Protein AF-A0AAW0ADF8-F1 (afdb_monomer_lite)

Foldseek 3Di:
DDFDDWAWDDDDQWIWIFTWFKIKIKGADPFKDKDKDWPVQVCVQPPPVQKFFQPDPPRVNSNVQIWGFDDPVPDDDPDPPDVTDIWGWDDWDDDPTIITTITGPVPPMDIDMDGDPGTDDNVNNDDDDD

Secondary structure (DSSP, 8-state):
-----EEEEEETTEEEEEETTEEEEEE--SSEEEEEEEHHHHHHHTSGGGEE--S-SSHHHHHHS-EEE--GGGPPTT----S--EE-EEEEEE-SSEEEEEEESS---EEEEEE-SS---SGGGSPPP-

Organism: NCBI:txid2862362

Sequence (130 aa):
LESGPVHVAVRGKNLAFTAGFHTLVCHLGLEATIIPMTVTDYRSLTAPWNCVPGANEDPDKAKLMRSFNLPAKFHESGARSMEKLTVNVFAAIVTRNTAIVFTDFSRLLRLHVISSSTKFSAEDLVPRSQ

pLDDT: mean 90.07, std 8.93, range [45.69, 97.5]

Radius of gyration: 16.53 Å; chains: 1; bounding box: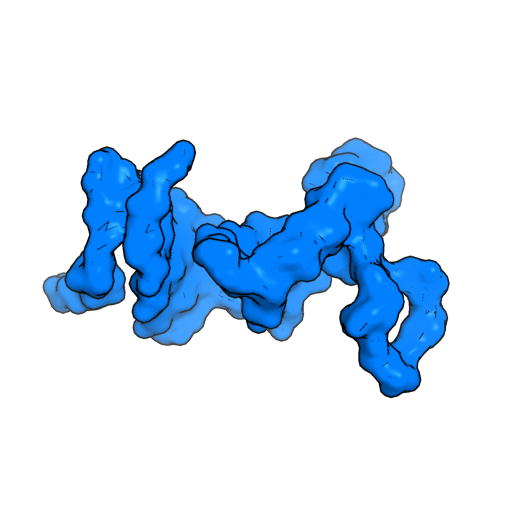 46×34×41 Å

Structure (mmCIF, N/CA/C/O backbone):
data_AF-A0AAW0ADF8-F1
#
_entry.id   AF-A0AAW0ADF8-F1
#
loop_
_atom_site.group_PDB
_atom_site.id
_atom_site.type_symbol
_atom_site.label_atom_id
_atom_site.label_alt_id
_atom_site.label_comp_id
_atom_site.label_asym_id
_atom_site.label_entity_id
_atom_site.label_seq_id
_atom_site.pdbx_PDB_ins_code
_atom_site.Cartn_x
_atom_site.Cartn_y
_atom_site.Cartn_z
_atom_site.occupancy
_atom_site.B_iso_or_equiv
_atom_site.auth_seq_id
_atom_site.auth_comp_id
_atom_site.auth_asym_id
_atom_site.auth_atom_id
_atom_site.pdbx_PDB_model_num
ATOM 1 N N . LEU A 1 1 ? 3.740 6.395 15.291 1.00 62.59 1 LEU A N 1
ATOM 2 C CA . LEU A 1 1 ? 2.425 5.766 15.039 1.00 62.59 1 LEU A CA 1
ATOM 3 C C . LEU A 1 1 ? 2.231 4.693 16.091 1.00 62.59 1 LEU A C 1
ATOM 5 O O . LEU A 1 1 ? 3.101 3.838 16.209 1.00 62.59 1 LEU A O 1
ATOM 9 N N . GLU A 1 2 ? 1.168 4.770 16.886 1.00 73.00 2 GLU A N 1
ATOM 10 C CA . GLU A 1 2 ? 0.844 3.685 17.813 1.00 73.00 2 GLU A CA 1
ATOM 11 C C . GLU A 1 2 ? 0.087 2.574 17.095 1.00 73.00 2 GLU A C 1
ATOM 13 O O . GLU A 1 2 ? -0.797 2.833 16.277 1.00 73.00 2 GLU A O 1
ATOM 18 N N . SER A 1 3 ? 0.407 1.335 17.449 1.00 82.06 3 SER A N 1
ATOM 19 C CA . SER A 1 3 ? -0.296 0.161 16.949 1.00 82.06 3 SER A CA 1
ATOM 20 C C . SER A 1 3 ? -1.736 0.113 17.473 1.00 82.06 3 SER A C 1
ATOM 22 O O . SER A 1 3 ? -2.031 0.503 18.609 1.00 82.06 3 SER A O 1
ATOM 24 N N . GLY A 1 4 ? -2.627 -0.417 16.642 1.00 85.88 4 GLY A N 1
ATOM 25 C CA . GLY A 1 4 ? -4.011 -0.724 16.981 1.00 85.88 4 GLY A CA 1
ATOM 26 C C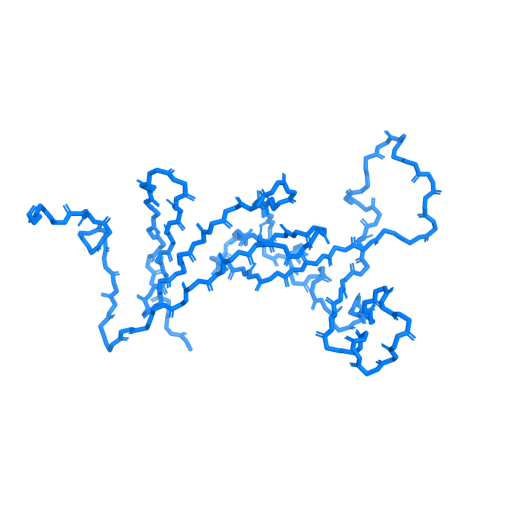 . GLY A 1 4 ? -4.498 -1.937 16.186 1.00 85.88 4 GLY A C 1
ATOM 27 O O . GLY A 1 4 ? -3.817 -2.353 15.242 1.00 85.88 4 GLY A O 1
ATOM 28 N N . PRO A 1 5 ? -5.639 -2.529 16.572 1.00 89.44 5 PRO A N 1
ATOM 29 C CA . PRO A 1 5 ? -6.261 -3.584 15.786 1.00 89.44 5 PRO A CA 1
ATOM 30 C C . PRO A 1 5 ? -6.618 -3.074 14.385 1.00 89.44 5 PRO A C 1
ATOM 32 O O . PRO A 1 5 ? -6.858 -1.880 14.184 1.00 89.44 5 PRO A O 1
ATOM 35 N N . VAL A 1 6 ? -6.634 -3.999 13.423 1.00 93.50 6 VAL A N 1
ATOM 36 C CA . VAL A 1 6 ? -7.159 -3.730 12.086 1.00 93.50 6 VAL A CA 1
ATOM 37 C C . VAL A 1 6 ? -8.589 -4.241 12.021 1.00 93.50 6 VAL A C 1
ATOM 39 O O . VAL A 1 6 ? -8.830 -5.422 12.270 1.00 93.50 6 VAL A O 1
ATOM 42 N N . HIS A 1 7 ? -9.519 -3.363 11.666 1.00 94.81 7 HIS A N 1
ATOM 43 C CA . HIS A 1 7 ? -10.911 -3.717 11.403 1.00 94.81 7 HIS A CA 1
ATOM 44 C C . HIS A 1 7 ? -11.234 -3.462 9.935 1.00 94.81 7 HIS A C 1
ATOM 46 O O . HIS A 1 7 ? -10.663 -2.565 9.315 1.00 94.81 7 HIS A O 1
ATOM 52 N N . VAL A 1 8 ? -12.131 -4.267 9.370 1.00 94.44 8 VAL A N 1
ATOM 53 C CA . VAL A 1 8 ? -12.536 -4.166 7.969 1.00 94.44 8 VAL A CA 1
ATOM 54 C C . VAL A 1 8 ? -14.049 -4.268 7.860 1.00 94.44 8 VAL A C 1
ATOM 56 O O . VAL A 1 8 ? -14.667 -5.088 8.536 1.00 94.44 8 VAL A O 1
ATOM 59 N N . ALA A 1 9 ? -14.643 -3.440 7.009 1.00 94.94 9 ALA A N 1
ATOM 60 C CA . ALA A 1 9 ? -16.066 -3.480 6.712 1.00 94.94 9 ALA A CA 1
ATOM 61 C C . ALA A 1 9 ? -16.327 -3.144 5.245 1.00 94.94 9 ALA A C 1
ATOM 63 O O . ALA A 1 9 ? -15.557 -2.428 4.603 1.00 94.94 9 ALA A O 1
ATOM 64 N N . VAL A 1 10 ? -17.440 -3.647 4.717 1.00 93.94 10 VAL A N 1
ATOM 65 C CA . VAL A 1 10 ? -17.871 -3.415 3.336 1.00 93.94 10 VAL A CA 1
ATOM 66 C C . VAL A 1 10 ? -19.281 -2.852 3.335 1.00 93.94 10 VAL A C 1
ATOM 68 O O . VAL A 1 10 ? -20.157 -3.341 4.046 1.00 93.94 10 VAL A O 1
ATOM 71 N N . ARG A 1 11 ? -19.519 -1.852 2.483 1.00 91.56 11 ARG A N 1
ATOM 72 C CA . ARG A 1 11 ? -20.859 -1.349 2.176 1.00 91.56 11 ARG A CA 1
ATOM 73 C C . ARG A 1 11 ? -20.971 -1.023 0.693 1.00 91.56 11 ARG A C 1
ATOM 75 O O . ARG A 1 11 ? -20.421 -0.029 0.214 1.00 91.56 11 ARG A O 1
ATOM 82 N N . GLY A 1 12 ? -21.723 -1.843 -0.038 1.00 91.94 12 GLY A N 1
ATOM 83 C CA . GLY A 1 12 ? -21.825 -1.722 -1.491 1.00 91.94 12 GLY A CA 1
ATOM 84 C C . GLY A 1 12 ? -20.447 -1.861 -2.142 1.00 91.94 12 GLY A C 1
ATOM 85 O O . GLY A 1 12 ? -19.785 -2.876 -1.963 1.00 91.94 12 GLY A O 1
ATOM 86 N N . LYS A 1 13 ? -20.007 -0.827 -2.869 1.00 90.88 13 LYS A N 1
ATOM 87 C CA . LYS A 1 13 ? -18.693 -0.780 -3.541 1.00 90.88 13 LYS A CA 1
ATOM 88 C C . LYS A 1 13 ? -17.586 -0.110 -2.715 1.00 90.88 13 LYS A C 1
ATOM 90 O O . LYS A 1 13 ? -16.496 0.115 -3.232 1.00 90.88 13 LYS A O 1
ATOM 95 N N . ASN A 1 14 ? -17.868 0.236 -1.459 1.00 92.19 14 ASN A N 1
ATOM 96 C CA . ASN A 1 14 ? -16.884 0.816 -0.553 1.00 92.19 14 ASN A CA 1
ATOM 97 C C . ASN A 1 14 ? -16.372 -0.244 0.416 1.00 92.19 14 ASN A C 1
ATOM 99 O O . ASN A 1 14 ? -17.158 -0.946 1.057 1.00 92.19 14 ASN A O 1
ATOM 103 N N . LEU A 1 15 ? -15.054 -0.299 0.551 1.00 94.81 15 LEU A N 1
ATOM 104 C CA . LEU A 1 15 ? -14.345 -1.132 1.507 1.00 94.81 15 LEU A CA 1
ATOM 105 C C . LEU A 1 15 ? -13.584 -0.207 2.458 1.00 94.81 15 LEU A C 1
ATOM 107 O O . LEU A 1 15 ? -12.792 0.627 2.022 1.00 94.81 15 LEU A O 1
ATOM 111 N N . ALA A 1 16 ? -13.858 -0.326 3.750 1.00 95.38 16 ALA A N 1
ATOM 112 C CA . ALA A 1 16 ? -13.242 0.473 4.794 1.00 95.38 16 ALA A CA 1
ATOM 113 C C . ALA A 1 16 ? -12.285 -0.394 5.605 1.00 95.38 16 ALA A C 1
ATOM 115 O O . ALA A 1 16 ? -12.648 -1.485 6.040 1.00 95.38 16 ALA A O 1
ATOM 116 N N . PHE A 1 17 ? -11.082 0.119 5.828 1.00 95.19 17 PHE A N 1
ATOM 117 C CA . PHE A 1 17 ? -10.104 -0.456 6.730 1.00 95.19 17 PHE A CA 1
ATOM 118 C C . PHE A 1 17 ? -9.731 0.546 7.793 1.00 95.19 17 PHE A C 1
ATOM 120 O O . PHE A 1 17 ? -9.266 1.640 7.493 1.00 95.19 17 PHE A O 1
ATOM 127 N N . THR A 1 18 ? -9.841 0.132 9.033 1.00 94.25 18 THR A N 1
ATOM 128 C CA . THR A 1 18 ? -9.422 0.911 10.179 1.00 94.25 18 THR A CA 1
ATOM 129 C C . THR A 1 18 ? -8.148 0.318 10.747 1.00 94.25 18 THR A C 1
ATOM 131 O O . THR A 1 18 ? -8.075 -0.891 10.929 1.00 94.25 18 THR A O 1
ATOM 134 N N . ALA A 1 19 ? -7.166 1.160 11.063 1.00 92.81 19 ALA A N 1
ATOM 135 C CA . ALA A 1 19 ? -5.942 0.775 11.753 1.00 92.81 19 ALA A CA 1
ATOM 136 C C . ALA A 1 19 ? -5.528 1.877 12.742 1.00 92.81 19 ALA A C 1
ATOM 138 O O . ALA A 1 19 ? -4.980 2.916 12.362 1.00 92.81 19 ALA A O 1
ATOM 139 N N . GLY A 1 20 ? -5.798 1.652 14.031 1.00 92.06 20 GLY A N 1
ATOM 140 C CA . GLY A 1 20 ? -5.515 2.632 15.082 1.00 92.06 20 GLY A CA 1
ATOM 141 C C . GLY A 1 20 ? -6.345 3.909 14.920 1.00 92.06 20 GLY A C 1
ATOM 142 O O . GLY A 1 20 ? -7.559 3.883 15.085 1.00 92.06 20 GLY A O 1
ATOM 143 N N . PHE A 1 21 ? -5.689 5.030 14.618 1.00 93.25 21 PHE A N 1
ATOM 144 C CA . PHE A 1 21 ? -6.312 6.361 14.515 1.00 93.25 21 PHE A CA 1
ATOM 145 C C . PHE A 1 21 ? -6.812 6.713 13.111 1.00 93.25 21 PHE A C 1
ATOM 147 O O . PHE A 1 21 ? -7.377 7.790 12.911 1.00 93.25 21 PHE A O 1
ATOM 154 N N . HIS A 1 22 ? -6.576 5.840 12.131 1.00 93.81 22 HIS A N 1
ATOM 155 C CA . HIS A 1 22 ? -6.877 6.115 10.733 1.00 93.81 22 HIS A CA 1
ATOM 156 C C . HIS A 1 22 ? -7.827 5.073 10.161 1.00 93.81 22 HIS A C 1
ATOM 158 O O . HIS A 1 22 ? -7.679 3.876 10.410 1.00 93.81 22 HIS A O 1
ATOM 164 N N . THR A 1 23 ? -8.755 5.542 9.337 1.00 94.81 23 THR A N 1
ATOM 165 C CA . THR A 1 23 ? -9.627 4.714 8.514 1.00 94.81 23 THR A CA 1
ATOM 166 C C . THR A 1 23 ? -9.413 5.069 7.049 1.00 94.81 23 THR A C 1
ATOM 168 O O . THR A 1 23 ? -9.547 6.222 6.651 1.00 94.81 23 THR A O 1
ATOM 171 N N . LEU A 1 24 ? -9.068 4.071 6.244 1.00 95.62 24 LEU A N 1
ATOM 172 C CA . LEU A 1 24 ? -8.968 4.140 4.797 1.00 95.62 24 LEU A CA 1
ATOM 173 C C . LEU A 1 24 ? -10.257 3.590 4.191 1.00 95.62 24 LEU A C 1
ATOM 175 O O . LEU A 1 24 ? -10.513 2.391 4.261 1.00 95.62 24 LEU A O 1
ATOM 179 N N . VAL A 1 25 ? -11.048 4.450 3.564 1.00 95.62 25 VAL A N 1
ATOM 180 C CA . VAL A 1 25 ? -12.174 4.038 2.725 1.00 95.62 25 VAL A CA 1
ATOM 181 C C . VAL A 1 25 ? -11.698 4.014 1.283 1.00 95.62 25 VAL A C 1
ATOM 183 O O . VAL A 1 25 ? -11.175 5.007 0.776 1.00 95.62 25 VAL A O 1
ATOM 186 N N . CYS A 1 26 ? -11.864 2.879 0.618 1.00 94.75 26 CYS A N 1
ATOM 187 C CA . CYS A 1 26 ? -11.444 2.691 -0.758 1.00 94.75 26 CYS A CA 1
ATOM 188 C C . CYS A 1 26 ? -12.607 2.245 -1.642 1.00 94.75 26 CYS A C 1
ATOM 190 O O . CYS A 1 26 ? -13.466 1.455 -1.241 1.00 94.75 26 CYS A O 1
ATOM 192 N N . HIS A 1 27 ? -12.602 2.765 -2.865 1.00 94.62 27 HIS A N 1
ATOM 193 C CA . HIS A 1 27 ? -13.457 2.309 -3.949 1.00 94.62 27 HIS A CA 1
ATOM 194 C C . HIS A 1 27 ? -12.565 1.732 -5.043 1.00 94.62 27 HIS A C 1
ATOM 196 O O . HIS A 1 27 ? -11.812 2.465 -5.694 1.00 94.62 27 HIS A O 1
ATOM 202 N N . LEU A 1 28 ? -12.659 0.419 -5.246 1.00 90.69 28 LEU A N 1
ATOM 203 C CA . LEU A 1 28 ? -11.866 -0.290 -6.242 1.00 90.69 28 LEU A CA 1
ATOM 204 C C . LEU A 1 28 ? -12.390 0.042 -7.648 1.00 90.69 28 LEU A C 1
ATOM 206 O O . LEU A 1 28 ? -13.574 -0.130 -7.942 1.00 90.69 28 LEU A O 1
ATOM 210 N N . GLY A 1 29 ? -11.514 0.599 -8.488 1.00 87.06 29 GLY A N 1
ATOM 211 C CA . GLY A 1 29 ? -11.752 0.753 -9.924 1.00 87.06 29 GLY A CA 1
ATOM 212 C C . GLY A 1 29 ? -11.665 -0.590 -10.657 1.00 87.06 29 GLY A C 1
ATOM 213 O O . GLY A 1 29 ? -11.589 -1.640 -10.027 1.00 87.06 29 GLY A O 1
ATOM 214 N N . LEU A 1 30 ? -11.653 -0.559 -11.991 1.00 86.94 30 LEU A N 1
ATOM 215 C CA . LEU A 1 30 ? -11.653 -1.776 -12.814 1.00 86.94 30 LEU A CA 1
ATOM 216 C C . LEU A 1 30 ? -10.417 -2.664 -12.582 1.00 86.94 30 LEU A C 1
ATOM 218 O O . LEU A 1 30 ? -10.540 -3.882 -12.547 1.00 86.94 30 LEU A O 1
ATOM 222 N N . GLU A 1 31 ? -9.248 -2.048 -12.408 1.00 89.56 31 GLU A N 1
ATOM 223 C CA . GLU A 1 31 ? -7.955 -2.743 -12.296 1.00 89.56 31 GLU A CA 1
ATOM 224 C C . GLU A 1 31 ? -7.312 -2.580 -10.910 1.00 89.56 31 GLU A C 1
ATOM 226 O O . GLU A 1 31 ? -6.171 -2.990 -10.679 1.00 89.56 31 GLU A O 1
ATOM 231 N N . ALA A 1 32 ? -8.046 -1.982 -9.967 1.00 93.38 32 ALA A N 1
ATOM 232 C CA . ALA A 1 32 ? -7.578 -1.834 -8.602 1.00 93.38 32 ALA A CA 1
ATOM 233 C C . ALA A 1 32 ? -7.616 -3.190 -7.887 1.00 93.38 32 ALA A C 1
ATOM 235 O O . ALA A 1 32 ? -8.663 -3.828 -7.789 1.00 93.38 32 ALA A O 1
ATOM 236 N N . THR A 1 33 ? -6.474 -3.609 -7.352 1.00 94.06 33 THR A N 1
ATOM 237 C CA . THR A 1 33 ? -6.283 -4.912 -6.714 1.00 94.06 33 THR A CA 1
ATOM 238 C C . THR A 1 33 ? -5.768 -4.738 -5.289 1.00 94.06 33 THR A C 1
ATOM 240 O O . THR A 1 33 ? -4.970 -3.849 -4.994 1.00 94.06 33 THR A O 1
ATOM 243 N N . ILE A 1 34 ? -6.226 -5.607 -4.389 1.00 95.38 34 ILE A N 1
ATOM 244 C CA . ILE A 1 34 ? -5.734 -5.691 -3.013 1.00 95.38 34 ILE A CA 1
ATOM 245 C C . ILE A 1 34 ? -4.920 -6.971 -2.883 1.00 95.38 34 ILE A C 1
ATOM 247 O O . ILE A 1 34 ? -5.444 -8.062 -3.091 1.00 95.38 34 ILE A O 1
ATOM 251 N N . ILE A 1 35 ? -3.645 -6.834 -2.530 1.00 95.75 35 ILE A N 1
ATOM 252 C CA . ILE A 1 35 ? -2.700 -7.946 -2.464 1.00 95.75 35 ILE A CA 1
ATOM 253 C C . ILE A 1 35 ? -2.176 -8.065 -1.029 1.00 95.75 35 ILE A C 1
ATOM 255 O O . ILE A 1 35 ? -1.429 -7.189 -0.577 1.00 95.75 35 ILE A O 1
ATOM 259 N N . PRO A 1 36 ? -2.539 -9.127 -0.289 1.00 95.81 36 PRO A N 1
ATOM 260 C CA . PRO A 1 36 ? -1.858 -9.461 0.950 1.00 95.81 36 PRO A CA 1
ATOM 261 C C . PRO A 1 36 ? -0.476 -10.047 0.632 1.00 95.81 36 PRO A C 1
ATOM 263 O O . PRO A 1 36 ? -0.343 -10.958 -0.180 1.00 95.81 36 PRO A O 1
ATOM 266 N N . MET A 1 37 ? 0.563 -9.540 1.288 1.00 96.75 37 MET A N 1
ATOM 267 C CA . MET A 1 37 ? 1.928 -10.065 1.191 1.00 96.75 37 MET A CA 1
ATOM 268 C C . MET A 1 37 ? 2.636 -10.002 2.543 1.00 96.75 37 MET A C 1
ATOM 270 O O . MET A 1 37 ? 2.153 -9.361 3.481 1.00 96.75 37 MET A O 1
ATOM 274 N N . THR A 1 38 ? 3.788 -10.662 2.669 1.00 97.50 38 THR A N 1
ATOM 275 C CA . THR A 1 38 ? 4.582 -10.557 3.899 1.00 97.50 38 THR A CA 1
ATOM 276 C C . THR A 1 38 ? 5.091 -9.124 4.084 1.00 97.50 38 THR A C 1
ATOM 278 O O . THR A 1 38 ? 5.335 -8.398 3.118 1.00 97.50 38 THR A O 1
ATOM 281 N N . VAL A 1 39 ? 5.284 -8.690 5.332 1.00 97.12 39 VAL A N 1
ATOM 282 C CA . VAL A 1 39 ? 5.875 -7.364 5.607 1.00 97.12 39 VAL A CA 1
ATOM 283 C C . VAL A 1 39 ? 7.280 -7.243 5.010 1.00 97.12 39 VAL A C 1
ATOM 285 O O . VAL A 1 39 ? 7.653 -6.164 4.548 1.00 97.12 39 VAL A O 1
ATOM 288 N N . THR A 1 40 ? 8.047 -8.334 4.984 1.00 96.88 40 THR A N 1
ATOM 289 C CA . THR A 1 40 ? 9.367 -8.384 4.342 1.00 96.88 40 THR A CA 1
ATOM 290 C C . THR A 1 40 ? 9.256 -8.104 2.848 1.00 96.88 40 THR A C 1
ATOM 292 O O . THR A 1 40 ? 9.947 -7.225 2.340 1.00 96.88 40 THR A O 1
ATOM 295 N N . ASP A 1 41 ? 8.337 -8.784 2.160 1.00 96.81 41 ASP A N 1
ATOM 296 C CA . ASP A 1 41 ? 8.090 -8.594 0.732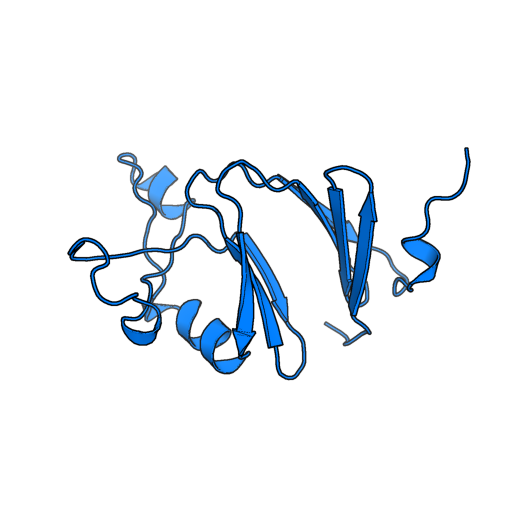 1.00 96.81 41 ASP A CA 1
ATOM 297 C C . ASP A 1 41 ? 7.647 -7.175 0.405 1.00 96.81 41 ASP A C 1
ATOM 299 O O . ASP A 1 41 ? 8.197 -6.567 -0.511 1.00 96.81 41 ASP A O 1
ATOM 303 N N . TYR A 1 42 ? 6.718 -6.628 1.190 1.00 97.31 42 TYR A N 1
ATOM 304 C CA . TYR A 1 42 ? 6.269 -5.248 1.048 1.00 97.31 42 TYR A CA 1
ATOM 305 C C . TYR A 1 42 ? 7.430 -4.261 1.189 1.00 97.31 42 TYR A C 1
ATOM 307 O O . TYR A 1 42 ? 7.642 -3.432 0.309 1.00 97.31 42 TYR A O 1
ATOM 315 N N . ARG A 1 43 ? 8.231 -4.386 2.256 1.00 96.50 43 ARG A N 1
ATOM 316 C CA . ARG A 1 43 ? 9.383 -3.504 2.493 1.00 96.50 43 ARG A CA 1
ATOM 317 C C . ARG A 1 43 ? 10.424 -3.611 1.385 1.00 96.50 43 ARG A C 1
ATOM 319 O O . ARG A 1 43 ? 10.985 -2.591 0.998 1.00 96.50 43 ARG A O 1
ATOM 326 N N . SER A 1 44 ? 10.679 -4.815 0.873 1.00 95.56 44 SER A N 1
ATOM 327 C CA . SER A 1 44 ? 11.568 -5.011 -0.273 1.00 95.56 44 SER A CA 1
ATOM 328 C C . SER A 1 44 ? 10.992 -4.395 -1.548 1.00 95.56 44 SER A C 1
ATOM 330 O O . SER A 1 44 ? 11.726 -3.729 -2.272 1.00 95.56 44 SER A O 1
ATOM 332 N N . LEU A 1 45 ? 9.698 -4.578 -1.826 1.00 95.81 45 LEU A N 1
ATOM 333 C CA . LEU A 1 45 ? 9.025 -4.018 -3.000 1.00 95.81 45 LEU A CA 1
ATOM 334 C C . LEU A 1 45 ? 9.070 -2.485 -2.994 1.00 95.81 45 LEU A C 1
ATOM 336 O O . LEU A 1 45 ? 9.447 -1.884 -3.995 1.00 95.81 45 LEU A O 1
ATOM 340 N N . THR A 1 46 ? 8.747 -1.856 -1.862 1.00 95.62 46 THR A N 1
ATOM 341 C CA . THR A 1 46 ? 8.693 -0.391 -1.732 1.00 95.62 46 THR A CA 1
ATOM 342 C C . THR A 1 46 ? 10.032 0.249 -1.367 1.00 95.62 46 THR A C 1
ATOM 344 O O . THR A 1 46 ? 10.075 1.416 -0.975 1.00 95.62 46 THR A O 1
ATOM 347 N N . ALA A 1 47 ? 11.132 -0.499 -1.435 1.00 95.69 47 ALA A N 1
ATOM 348 C CA . ALA A 1 47 ? 12.448 0.025 -1.114 1.00 95.69 47 ALA A CA 1
ATOM 349 C C . ALA A 1 47 ? 12.898 1.105 -2.123 1.00 95.69 47 ALA A C 1
ATOM 351 O O . ALA A 1 47 ? 12.524 1.038 -3.299 1.00 95.69 47 ALA A O 1
ATOM 352 N N . PRO A 1 48 ? 13.746 2.074 -1.718 1.00 94.38 48 PRO A N 1
ATOM 353 C CA . PRO A 1 48 ? 14.146 3.186 -2.585 1.00 94.38 48 PRO A CA 1
ATOM 354 C C . PRO A 1 48 ? 14.749 2.760 -3.930 1.00 94.38 48 PRO A C 1
ATOM 356 O O . PRO A 1 48 ? 14.465 3.388 -4.944 1.00 94.38 48 PRO A O 1
ATOM 359 N N . TRP A 1 49 ? 15.519 1.667 -3.964 1.00 93.50 49 TRP A N 1
ATOM 360 C CA . TRP A 1 49 ? 16.146 1.145 -5.187 1.00 93.50 49 TRP A CA 1
ATOM 361 C C . TRP A 1 49 ? 15.156 0.539 -6.192 1.00 93.50 49 TRP A C 1
ATOM 363 O O . TRP A 1 49 ? 15.486 0.408 -7.366 1.00 93.50 49 TRP A O 1
ATOM 373 N N . ASN A 1 50 ? 13.941 0.193 -5.759 1.00 94.00 50 ASN A N 1
ATOM 374 C CA . ASN A 1 50 ? 12.878 -0.274 -6.646 1.00 94.00 50 ASN A CA 1
ATOM 375 C C . ASN A 1 50 ? 11.984 0.869 -7.136 1.00 94.00 50 ASN A C 1
ATOM 377 O O . ASN A 1 50 ? 11.215 0.671 -8.072 1.00 94.00 50 ASN A O 1
ATOM 381 N N . CYS A 1 51 ? 12.070 2.055 -6.532 1.00 94.50 51 CYS A N 1
ATOM 382 C CA . CYS A 1 51 ? 11.215 3.186 -6.859 1.00 94.50 51 CYS A CA 1
ATOM 383 C C . CYS A 1 51 ? 11.662 3.862 -8.161 1.00 94.50 51 CYS A C 1
ATOM 385 O O . CYS A 1 51 ? 12.740 4.450 -8.232 1.00 94.50 51 CYS A O 1
ATOM 387 N N . VAL A 1 52 ? 10.788 3.887 -9.162 1.00 94.19 52 VAL A N 1
ATOM 388 C CA . VAL A 1 52 ? 11.026 4.472 -10.488 1.00 94.19 52 VAL A CA 1
ATOM 389 C C . VAL A 1 52 ? 9.983 5.551 -10.817 1.00 94.19 52 VAL A C 1
ATOM 391 O O . VAL A 1 52 ? 8.901 5.563 -10.217 1.00 94.19 52 VAL A O 1
ATOM 394 N N . PRO A 1 53 ? 10.283 6.499 -11.726 1.00 93.19 53 PRO A N 1
ATOM 395 C CA . PRO A 1 53 ? 9.268 7.392 -12.285 1.00 93.19 53 PRO A CA 1
ATOM 396 C C . PRO A 1 53 ? 8.132 6.608 -12.957 1.00 93.19 53 PRO A C 1
ATOM 398 O O . PRO A 1 53 ? 8.313 5.466 -13.378 1.00 93.19 53 PRO A O 1
ATOM 401 N N . GLY A 1 54 ? 6.953 7.218 -13.047 1.00 89.25 54 GLY A N 1
ATOM 402 C CA . GLY A 1 54 ? 5.826 6.667 -13.799 1.00 89.25 54 GLY A CA 1
ATOM 403 C C . GLY A 1 54 ? 6.034 6.725 -15.312 1.00 89.25 54 GLY A C 1
ATOM 404 O O . GLY A 1 54 ? 6.959 7.363 -15.801 1.00 89.25 54 GLY A O 1
ATOM 405 N N . ALA A 1 55 ? 5.124 6.104 -16.060 1.00 85.88 55 ALA A N 1
ATOM 406 C CA . ALA A 1 55 ? 5.177 6.023 -17.523 1.00 85.88 55 ALA A CA 1
ATOM 407 C C . ALA A 1 55 ? 4.708 7.302 -18.255 1.00 85.88 55 ALA A C 1
ATOM 409 O O . ALA A 1 55 ? 4.342 7.237 -19.424 1.00 85.88 55 ALA A O 1
ATOM 410 N N . ASN A 1 56 ? 4.649 8.452 -17.575 1.00 89.38 56 ASN A N 1
ATOM 411 C CA . ASN A 1 56 ? 4.216 9.697 -18.211 1.00 89.38 56 ASN A CA 1
ATOM 412 C C . ASN A 1 56 ? 5.351 10.274 -19.073 1.00 89.38 56 ASN A C 1
ATOM 414 O O . ASN A 1 56 ? 6.503 10.263 -18.647 1.00 89.38 56 ASN A O 1
ATOM 418 N N . GLU A 1 57 ? 5.020 10.795 -20.254 1.00 91.12 57 GLU A N 1
ATOM 419 C CA . GLU A 1 57 ? 5.990 11.449 -21.144 1.00 91.12 57 GLU A CA 1
ATOM 420 C C . GLU A 1 57 ? 6.544 12.747 -20.538 1.00 91.12 57 GLU A C 1
ATOM 422 O O . GLU A 1 57 ? 7.705 13.087 -20.752 1.00 91.12 57 GLU A O 1
ATOM 427 N N . ASP A 1 58 ? 5.727 13.450 -19.747 1.00 94.69 58 ASP A N 1
ATOM 428 C CA . ASP A 1 58 ? 6.131 14.628 -18.985 1.00 94.69 58 ASP A CA 1
ATOM 429 C C . ASP A 1 58 ? 6.967 14.191 -17.764 1.00 94.69 58 ASP A C 1
ATOM 431 O O . ASP A 1 58 ? 6.436 13.532 -16.856 1.00 94.69 58 ASP A O 1
ATOM 435 N N . PRO A 1 59 ? 8.260 14.567 -17.691 1.00 92.06 59 PRO A N 1
ATOM 436 C CA . PRO A 1 59 ? 9.152 14.131 -16.621 1.00 92.06 59 PRO A CA 1
ATOM 437 C C . PRO A 1 59 ? 8.708 14.574 -15.226 1.00 92.06 59 PRO A C 1
ATOM 439 O O . PRO A 1 59 ? 8.974 13.873 -14.247 1.00 92.06 59 PRO A O 1
ATOM 442 N N . ASP A 1 60 ? 8.039 15.719 -15.102 1.00 93.62 60 ASP A N 1
ATOM 443 C CA . ASP A 1 60 ? 7.610 16.235 -13.806 1.00 93.62 60 ASP A CA 1
ATOM 444 C C . ASP A 1 60 ? 6.355 15.511 -13.325 1.00 93.62 60 ASP A C 1
ATOM 446 O O . ASP A 1 60 ? 6.283 15.100 -12.162 1.00 93.62 60 ASP A O 1
ATOM 450 N N . LYS A 1 61 ? 5.424 15.197 -14.233 1.00 89.81 61 LYS A N 1
ATOM 451 C CA . LYS A 1 61 ? 4.304 14.294 -13.918 1.00 89.81 61 LYS A CA 1
ATOM 452 C C . LYS A 1 61 ? 4.793 12.881 -13.607 1.00 89.81 61 LYS A C 1
ATOM 454 O O . LYS A 1 61 ? 4.324 12.273 -12.645 1.00 89.81 61 LYS A O 1
ATOM 459 N N . ALA A 1 62 ? 5.772 12.365 -14.350 1.00 91.00 62 ALA A N 1
ATOM 460 C CA . A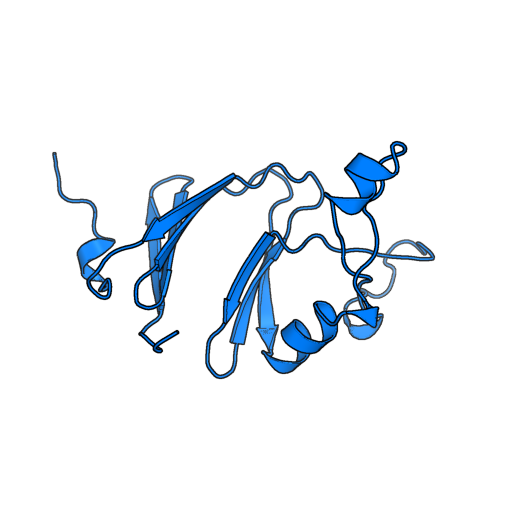LA A 1 62 ? 6.357 11.047 -14.109 1.00 91.00 62 ALA A CA 1
ATOM 461 C C . ALA A 1 62 ? 7.008 10.942 -12.720 1.00 91.00 62 ALA A C 1
ATOM 463 O O . ALA A 1 62 ? 6.867 9.918 -12.046 1.00 91.00 62 ALA A O 1
ATOM 464 N N . LYS A 1 63 ? 7.678 12.004 -12.249 1.00 90.12 63 LYS A N 1
ATOM 465 C CA . LYS A 1 63 ? 8.236 12.071 -10.887 1.00 90.12 63 LYS A CA 1
ATOM 466 C C . LYS A 1 63 ? 7.157 12.015 -9.808 1.00 90.12 63 LYS A C 1
ATOM 468 O O . LYS A 1 63 ? 7.401 11.412 -8.768 1.00 90.12 63 LYS A O 1
ATOM 473 N N . LEU A 1 64 ? 5.988 12.612 -10.035 1.00 88.69 64 LEU A N 1
ATOM 474 C CA . LEU A 1 64 ? 4.866 12.552 -9.090 1.00 88.69 64 LEU A CA 1
ATOM 475 C C . LEU A 1 64 ? 4.180 11.178 -9.108 1.00 88.69 64 LEU A C 1
ATOM 477 O O . LEU A 1 64 ? 3.749 10.670 -8.075 1.00 88.69 64 LEU A O 1
ATOM 481 N N . MET A 1 65 ? 4.127 10.534 -10.273 1.00 89.12 65 MET A N 1
ATOM 482 C CA . MET A 1 65 ? 3.479 9.239 -10.487 1.00 89.12 65 MET A CA 1
ATOM 483 C C . MET A 1 65 ? 4.433 8.065 -10.242 1.00 89.12 65 MET A C 1
ATOM 485 O O . MET A 1 65 ? 4.579 7.184 -11.088 1.00 89.12 65 MET A O 1
ATOM 489 N N . ARG A 1 66 ? 5.086 8.026 -9.077 1.00 91.88 66 ARG A N 1
ATOM 490 C CA . ARG A 1 66 ? 6.050 6.960 -8.757 1.00 91.88 66 ARG A CA 1
ATOM 491 C C . ARG A 1 66 ? 5.430 5.567 -8.900 1.00 91.88 66 ARG A C 1
ATOM 493 O O . ARG A 1 66 ? 4.235 5.367 -8.661 1.00 91.88 66 ARG A O 1
ATOM 500 N N . SER A 1 67 ? 6.265 4.627 -9.318 1.00 94.50 67 SER A N 1
ATOM 501 C CA . SER A 1 67 ? 5.962 3.199 -9.445 1.00 94.50 67 SER A CA 1
ATOM 502 C C . SER A 1 67 ? 7.122 2.401 -8.850 1.00 94.50 67 SER A C 1
ATOM 504 O O . SER A 1 67 ? 8.191 2.957 -8.595 1.00 94.50 67 SER A O 1
ATOM 506 N N . PHE A 1 68 ? 6.939 1.103 -8.638 1.00 95.00 68 PHE A N 1
ATOM 507 C CA . PHE A 1 68 ? 7.993 0.217 -8.152 1.00 95.00 68 PHE A CA 1
ATOM 508 C C . PHE A 1 68 ? 8.266 -0.879 -9.172 1.00 95.00 68 PHE A C 1
ATOM 510 O O . PHE A 1 68 ? 7.324 -1.488 -9.673 1.00 95.00 68 PHE A O 1
ATOM 517 N N . ASN A 1 69 ? 9.536 -1.145 -9.474 1.00 93.62 69 ASN A N 1
ATOM 518 C CA . ASN A 1 69 ? 9.920 -2.325 -10.245 1.00 93.62 69 ASN A CA 1
ATOM 519 C C . ASN A 1 69 ? 9.435 -3.569 -9.503 1.00 93.62 69 ASN A C 1
ATOM 521 O O . ASN A 1 69 ? 9.734 -3.727 -8.321 1.00 93.62 69 ASN A O 1
ATOM 525 N N . LEU A 1 70 ? 8.687 -4.431 -10.189 1.00 90.81 70 LEU A N 1
ATOM 526 C CA . LEU A 1 70 ? 8.146 -5.658 -9.627 1.00 90.81 70 LEU A CA 1
ATOM 527 C C . LEU A 1 70 ? 9.238 -6.741 -9.642 1.00 90.81 70 LEU A C 1
ATOM 529 O O . LEU A 1 70 ? 9.659 -7.147 -10.728 1.00 90.81 70 LEU A O 1
ATOM 533 N N . PRO A 1 71 ? 9.703 -7.234 -8.478 1.00 88.19 71 PRO A N 1
ATOM 534 C CA . PRO A 1 71 ? 10.698 -8.301 -8.425 1.00 88.19 71 PRO A CA 1
ATOM 535 C C . PRO A 1 71 ? 10.265 -9.563 -9.180 1.00 88.19 71 PRO A C 1
ATOM 537 O O . PRO A 1 71 ? 9.105 -9.962 -9.096 1.00 88.19 71 PRO A O 1
ATOM 540 N N . ALA A 1 72 ? 11.221 -10.241 -9.824 1.00 87.44 72 ALA A N 1
ATOM 541 C CA . ALA A 1 72 ? 10.980 -11.443 -10.633 1.00 87.44 72 ALA A CA 1
ATOM 542 C C . ALA A 1 72 ? 10.258 -12.573 -9.876 1.00 87.44 72 ALA A C 1
ATOM 544 O O . ALA A 1 72 ? 9.510 -13.337 -10.468 1.00 87.44 72 ALA A O 1
ATOM 545 N N . LYS A 1 73 ? 10.418 -12.646 -8.548 1.00 88.44 73 LYS A N 1
ATOM 546 C CA . LYS A 1 73 ? 9.705 -13.617 -7.701 1.00 88.44 73 LYS A CA 1
ATOM 547 C C . LYS A 1 73 ? 8.177 -13.460 -7.696 1.00 88.44 73 LYS A C 1
ATOM 549 O O . LYS A 1 73 ? 7.494 -14.358 -7.227 1.00 88.44 73 LYS A O 1
ATOM 554 N N . PHE A 1 74 ? 7.652 -12.321 -8.152 1.00 88.38 74 PHE A N 1
ATOM 555 C CA . PHE A 1 74 ? 6.213 -12.081 -8.294 1.00 88.38 74 PHE A CA 1
ATOM 556 C C . PHE A 1 74 ? 5.737 -12.209 -9.745 1.00 88.38 74 PHE A C 1
ATOM 558 O O . PHE A 1 74 ? 4.604 -11.842 -10.048 1.00 88.38 74 PHE A O 1
ATOM 565 N N . HIS A 1 75 ? 6.606 -12.638 -10.662 1.00 87.62 75 HIS A N 1
ATOM 566 C CA . HIS A 1 75 ? 6.239 -12.817 -12.060 1.00 87.62 75 HIS A CA 1
ATOM 567 C C . HIS A 1 75 ? 5.642 -14.208 -12.232 1.00 87.62 75 HIS A C 1
ATOM 569 O O . HIS A 1 75 ? 6.221 -15.195 -11.784 1.00 87.62 75 HIS A O 1
ATOM 575 N N . GLU A 1 76 ? 4.490 -14.277 -12.892 1.00 84.00 76 GLU A N 1
ATOM 576 C CA . GLU A 1 76 ? 3.881 -15.553 -13.251 1.00 84.00 76 GLU A CA 1
ATOM 577 C C . GLU A 1 76 ? 4.595 -16.159 -14.463 1.00 84.00 76 GLU A C 1
ATOM 579 O O . GLU A 1 76 ? 5.000 -15.454 -15.396 1.00 84.00 76 GLU A O 1
ATOM 584 N N . SER A 1 77 ? 4.734 -17.482 -14.462 1.00 78.62 77 SER A N 1
ATOM 585 C CA . SER A 1 77 ? 5.316 -18.211 -15.581 1.00 78.62 77 SER A CA 1
ATOM 586 C C . SER A 1 77 ? 4.473 -18.008 -16.849 1.00 78.62 77 SER A C 1
ATOM 588 O O . SER A 1 77 ? 3.270 -18.244 -16.870 1.00 78.62 77 SER A O 1
ATOM 590 N N . GLY A 1 78 ? 5.091 -17.505 -17.922 1.00 72.19 78 GLY A N 1
ATOM 591 C CA . GLY A 1 78 ? 4.380 -17.183 -19.168 1.00 72.19 78 GLY A CA 1
ATOM 592 C C . GLY A 1 78 ? 3.727 -15.796 -19.207 1.00 72.19 78 GLY A C 1
ATOM 593 O O . GLY A 1 78 ? 3.111 -15.452 -20.219 1.00 72.19 78 GLY A O 1
ATOM 594 N N . ALA A 1 79 ? 3.902 -14.963 -18.171 1.00 73.94 79 ALA A N 1
ATOM 595 C CA . ALA A 1 79 ? 3.633 -13.535 -18.294 1.00 73.94 79 ALA A CA 1
ATOM 596 C C . ALA A 1 79 ? 4.437 -12.965 -19.476 1.00 73.94 79 ALA A C 1
ATOM 598 O O . ALA A 1 79 ? 5.600 -13.321 -19.686 1.00 73.94 79 ALA A O 1
ATOM 599 N N . ARG A 1 80 ? 3.796 -12.103 -20.278 1.00 66.06 80 ARG A N 1
ATOM 600 C CA . ARG A 1 80 ? 4.401 -11.499 -21.474 1.00 66.06 80 ARG A CA 1
ATOM 601 C C . ARG A 1 80 ? 5.768 -10.925 -21.092 1.00 66.06 80 ARG A C 1
ATOM 603 O O . ARG A 1 80 ? 5.844 -10.161 -20.133 1.00 66.06 80 ARG A O 1
ATOM 610 N N . SER A 1 81 ? 6.815 -11.307 -21.827 1.00 60.03 81 SER A N 1
ATOM 611 C CA . SER A 1 81 ? 8.177 -10.789 -21.664 1.00 60.03 81 SER A CA 1
ATOM 612 C C . SER A 1 81 ? 8.154 -9.269 -21.837 1.00 60.03 81 SER A C 1
ATOM 614 O O . SER A 1 81 ? 8.190 -8.738 -22.942 1.00 60.03 81 SER A O 1
ATOM 616 N N . MET A 1 82 ? 7.981 -8.569 -20.726 1.00 61.62 82 MET A N 1
ATOM 617 C CA . MET A 1 82 ? 8.098 -7.128 -20.622 1.00 61.62 82 MET A CA 1
ATOM 618 C C . MET A 1 82 ? 9.372 -6.924 -19.827 1.00 61.62 82 MET A C 1
ATOM 620 O O . MET A 1 82 ? 9.442 -7.323 -18.666 1.00 61.62 82 MET A O 1
ATOM 624 N N . GLU A 1 83 ? 10.391 -6.337 -20.453 1.00 64.06 83 GLU A N 1
ATOM 625 C CA . GLU A 1 83 ? 11.719 -6.176 -19.849 1.00 64.06 83 GLU A CA 1
ATOM 626 C C . GLU A 1 83 ? 11.682 -5.440 -18.498 1.00 64.06 83 GLU A C 1
ATOM 628 O O . GLU A 1 83 ? 12.637 -5.539 -17.729 1.00 64.06 83 GLU A O 1
ATOM 633 N N . LYS A 1 84 ? 10.582 -4.738 -18.168 1.00 72.88 84 LYS A N 1
ATOM 634 C CA . LYS A 1 84 ? 10.332 -4.130 -16.854 1.00 72.88 84 LYS A CA 1
ATOM 635 C C . LYS A 1 84 ? 8.839 -4.135 -16.513 1.00 72.88 84 LYS A C 1
ATOM 637 O O . LYS A 1 84 ? 8.075 -3.337 -17.049 1.00 72.88 84 LYS A O 1
ATOM 642 N N . LEU A 1 85 ? 8.430 -5.003 -15.588 1.00 87.31 85 LEU A N 1
ATOM 643 C CA . LEU A 1 85 ? 7.117 -4.919 -14.945 1.00 87.31 85 LEU A CA 1
ATOM 644 C C . LEU A 1 85 ? 7.195 -3.953 -13.764 1.00 87.31 85 LEU A C 1
ATOM 646 O O . LEU A 1 85 ? 8.097 -4.055 -12.931 1.00 87.31 85 LEU A O 1
ATOM 650 N N . THR A 1 86 ? 6.247 -3.027 -13.682 1.00 92.00 86 THR A N 1
ATOM 651 C CA . THR A 1 86 ? 6.120 -2.102 -12.555 1.00 92.00 86 THR A CA 1
ATOM 652 C C . THR A 1 86 ? 4.753 -2.233 -11.904 1.00 92.00 86 THR A C 1
ATOM 654 O O . THR A 1 86 ? 3.782 -2.673 -12.517 1.00 92.00 86 THR A O 1
ATOM 657 N N . VAL A 1 87 ? 4.681 -1.858 -10.631 1.00 93.12 87 VAL A N 1
ATOM 658 C CA . VAL A 1 87 ? 3.444 -1.810 -9.861 1.00 93.12 87 VAL A CA 1
ATOM 659 C C . VAL A 1 87 ? 3.302 -0.452 -9.189 1.00 93.12 87 VAL A C 1
ATOM 661 O O . VAL A 1 87 ? 4.263 0.122 -8.673 1.00 93.12 87 VAL A O 1
ATOM 664 N N . ASN A 1 88 ? 2.079 0.061 -9.185 1.00 94.44 88 ASN A N 1
ATOM 665 C CA . ASN A 1 88 ? 1.727 1.280 -8.475 1.00 94.44 88 ASN A CA 1
ATOM 666 C C . ASN A 1 88 ? 1.190 0.877 -7.103 1.00 94.44 88 ASN A C 1
ATOM 668 O O . ASN A 1 88 ? 0.213 0.138 -7.040 1.00 94.44 88 ASN A O 1
ATOM 672 N N . VAL A 1 89 ? 1.807 1.350 -6.022 1.00 95.06 89 VAL A N 1
ATOM 673 C CA . VAL A 1 89 ? 1.315 1.140 -4.652 1.00 95.06 89 VAL A CA 1
ATOM 674 C C . VAL A 1 89 ? 0.727 2.453 -4.149 1.00 95.06 89 VAL A C 1
ATOM 676 O O . VAL A 1 89 ? 1.453 3.433 -4.010 1.00 95.06 89 VAL A O 1
ATOM 679 N N . PHE A 1 90 ? -0.579 2.476 -3.891 1.00 94.56 90 PHE A N 1
ATOM 680 C CA . PHE A 1 90 ? -1.301 3.686 -3.471 1.00 94.56 90 PHE A CA 1
ATOM 681 C C . PHE A 1 90 ? -1.492 3.778 -1.964 1.00 94.56 90 PHE A C 1
ATOM 683 O O . PHE A 1 90 ? -1.490 4.865 -1.395 1.00 94.56 90 PHE A O 1
ATOM 690 N N . ALA A 1 91 ? -1.670 2.631 -1.320 1.00 95.44 91 ALA A N 1
ATOM 691 C CA . ALA A 1 91 ? -1.789 2.521 0.120 1.00 95.44 91 ALA A CA 1
ATOM 692 C C . ALA A 1 91 ? -1.308 1.144 0.568 1.00 95.44 91 ALA A C 1
ATOM 694 O O . ALA A 1 91 ? -1.284 0.189 -0.213 1.00 95.44 91 ALA A O 1
ATOM 695 N N . ALA A 1 92 ? -0.960 1.042 1.845 1.00 96.06 92 ALA A N 1
ATOM 696 C CA . ALA A 1 92 ? -0.744 -0.235 2.494 1.00 96.06 92 ALA A CA 1
ATOM 697 C C . ALA A 1 92 ? -1.188 -0.173 3.954 1.00 96.06 92 ALA A C 1
ATOM 699 O O . ALA A 1 92 ? -0.922 0.808 4.650 1.00 96.06 92 ALA A O 1
ATOM 700 N N . ILE A 1 93 ? -1.824 -1.242 4.427 1.00 95.44 93 ILE A N 1
ATOM 701 C CA . ILE A 1 93 ? -2.083 -1.460 5.851 1.00 95.44 93 ILE A CA 1
ATOM 702 C C . ILE A 1 93 ? -1.068 -2.482 6.328 1.00 95.44 93 ILE A C 1
ATOM 704 O O . ILE A 1 93 ? -1.087 -3.639 5.906 1.00 95.44 93 ILE A O 1
ATOM 708 N N . VAL A 1 94 ? -0.151 -2.041 7.181 1.00 95.31 94 VAL A N 1
ATOM 709 C CA . VAL A 1 94 ? 0.988 -2.845 7.622 1.00 95.31 94 VAL A CA 1
ATOM 710 C C . VAL A 1 94 ? 0.724 -3.343 9.036 1.00 95.31 94 VAL A C 1
ATOM 712 O O . VAL A 1 94 ? 0.679 -2.563 9.984 1.00 95.31 94 VAL A O 1
ATOM 715 N N . THR A 1 95 ? 0.544 -4.654 9.174 1.00 93.88 95 THR A N 1
ATOM 716 C CA . THR A 1 95 ? 0.446 -5.335 10.474 1.00 93.88 95 THR A CA 1
ATOM 717 C C . THR A 1 95 ? 1.821 -5.862 10.901 1.00 93.88 95 THR A C 1
ATOM 719 O O . THR A 1 95 ? 2.840 -5.524 10.299 1.00 93.88 95 THR A O 1
ATOM 722 N N . ARG A 1 96 ? 1.879 -6.713 11.935 1.00 92.69 96 ARG A N 1
ATOM 723 C CA . ARG A 1 96 ? 3.139 -7.337 12.370 1.00 92.69 96 ARG A CA 1
ATOM 724 C C . ARG A 1 96 ? 3.749 -8.240 11.288 1.00 92.69 96 ARG A C 1
ATOM 726 O O . ARG A 1 96 ? 4.954 -8.186 11.080 1.00 92.69 96 ARG A O 1
ATOM 733 N N . ASN A 1 97 ? 2.920 -9.037 10.609 1.00 94.56 97 ASN A N 1
ATOM 734 C CA . ASN A 1 97 ? 3.387 -10.100 9.706 1.00 94.56 97 ASN A CA 1
ATOM 735 C C . ASN A 1 97 ? 2.934 -9.903 8.254 1.00 94.56 97 ASN A C 1
ATOM 737 O O . ASN A 1 97 ? 3.644 -10.299 7.328 1.00 94.56 97 ASN A O 1
ATOM 741 N N . THR A 1 98 ? 1.792 -9.244 8.054 1.00 96.44 98 THR A N 1
ATOM 742 C CA . THR A 1 98 ? 1.163 -9.071 6.740 1.00 96.44 98 THR A CA 1
ATOM 743 C C . THR A 1 98 ? 1.020 -7.595 6.396 1.00 96.44 98 THR A C 1
ATOM 745 O O . THR A 1 98 ? 0.603 -6.792 7.234 1.00 96.44 98 THR A O 1
ATOM 748 N N . ALA A 1 99 ? 1.325 -7.246 5.153 1.00 97.25 99 ALA A N 1
ATOM 749 C CA . ALA A 1 99 ? 0.970 -5.977 4.545 1.00 97.25 99 ALA A CA 1
ATOM 750 C C . ALA A 1 99 ? -0.169 -6.206 3.545 1.00 97.25 99 ALA A C 1
ATOM 752 O O . ALA A 1 99 ? -0.072 -7.070 2.676 1.00 97.25 99 ALA A O 1
ATOM 753 N N . ILE A 1 100 ? -1.247 -5.438 3.676 1.00 96.94 100 ILE A N 1
ATOM 754 C CA . ILE A 1 100 ? -2.355 -5.405 2.718 1.00 96.94 100 ILE A CA 1
ATOM 755 C C . ILE A 1 100 ? -2.088 -4.227 1.791 1.00 96.94 100 ILE A C 1
ATOM 757 O O . ILE A 1 100 ? -2.199 -3.080 2.222 1.00 96.94 100 ILE A O 1
ATOM 761 N N . VAL A 1 101 ? -1.683 -4.503 0.555 1.00 97.12 101 VAL A N 1
ATOM 762 C CA . VAL A 1 101 ? -1.221 -3.495 -0.405 1.00 97.12 101 VAL A CA 1
ATOM 763 C C . VAL A 1 101 ? -2.310 -3.216 -1.431 1.00 97.12 101 VAL A C 1
ATOM 765 O O . VAL A 1 101 ? -2.881 -4.144 -1.994 1.00 97.12 101 VAL A O 1
ATOM 768 N N . PHE A 1 102 ? -2.573 -1.938 -1.693 1.00 96.81 102 PHE A N 1
ATOM 769 C CA . PHE A 1 102 ? -3.539 -1.487 -2.690 1.00 96.81 102 PHE A CA 1
ATOM 770 C C . PHE A 1 102 ? -2.790 -1.034 -3.935 1.00 96.81 102 PHE A C 1
ATOM 772 O O . PHE A 1 102 ? -2.015 -0.070 -3.885 1.00 96.81 102 PHE A O 1
ATOM 779 N N . THR A 1 103 ? -3.025 -1.731 -5.040 1.00 95.44 103 THR A N 1
ATOM 780 C CA . THR A 1 103 ? -2.381 -1.476 -6.323 1.00 95.44 103 THR A CA 1
ATOM 781 C C . THR A 1 103 ? -3.412 -1.163 -7.391 1.00 95.44 103 THR A C 1
ATOM 783 O O . THR A 1 103 ? -4.558 -1.589 -7.299 1.00 95.44 103 THR A O 1
ATOM 786 N N . ASP A 1 104 ? -3.030 -0.377 -8.393 1.00 93.94 104 ASP A N 1
ATOM 787 C CA . ASP A 1 104 ? -3.902 -0.081 -9.532 1.00 93.94 104 ASP A CA 1
ATOM 788 C C . ASP A 1 104 ? -3.069 0.367 -10.736 1.00 93.94 104 ASP A C 1
ATOM 790 O O . ASP A 1 104 ? -2.326 1.351 -10.662 1.00 93.94 104 ASP A O 1
ATOM 794 N N . PHE A 1 105 ? -3.180 -0.348 -11.852 1.00 88.44 105 PHE A N 1
ATOM 795 C CA . PHE A 1 105 ? -2.499 0.031 -13.087 1.00 88.44 105 PHE A CA 1
ATOM 796 C C . PHE A 1 105 ? -3.087 1.324 -13.673 1.00 88.44 105 PHE A C 1
ATOM 798 O O . PHE A 1 105 ? -2.342 2.276 -13.914 1.00 88.44 105 PHE A O 1
ATOM 805 N N . SER A 1 106 ? -4.417 1.390 -13.792 1.00 88.19 106 SER A N 1
ATOM 806 C CA . SER A 1 106 ? -5.180 2.533 -14.313 1.00 88.19 106 SER A CA 1
ATOM 807 C C . SER A 1 106 ? -5.146 3.784 -13.429 1.00 88.19 106 SER A C 1
ATOM 809 O O . SER A 1 106 ? -5.470 4.879 -13.891 1.00 88.19 106 SER A O 1
ATOM 811 N N . ARG A 1 107 ? -4.733 3.641 -12.161 1.00 89.69 107 ARG A N 1
ATOM 812 C CA . ARG A 1 107 ? -4.678 4.721 -11.158 1.00 89.69 107 ARG A CA 1
ATOM 813 C C . ARG A 1 107 ? -6.038 5.397 -10.902 1.00 89.69 107 ARG A C 1
ATOM 815 O O . ARG A 1 107 ? -6.089 6.577 -10.558 1.00 89.69 107 ARG A O 1
ATOM 822 N N . LEU A 1 108 ? -7.133 4.656 -11.063 1.00 91.50 108 LEU A N 1
ATOM 823 C CA . LEU A 1 108 ? -8.511 5.095 -10.821 1.00 91.50 108 LEU A CA 1
ATOM 824 C C . LEU A 1 108 ? -9.010 4.771 -9.403 1.00 91.50 108 LEU A C 1
ATOM 826 O O . LEU A 1 108 ? -10.126 5.153 -9.041 1.00 91.50 108 LEU A O 1
ATOM 830 N N . LEU A 1 109 ? -8.200 4.079 -8.599 1.00 92.88 109 LEU A N 1
ATOM 831 C CA . LEU A 1 109 ? -8.431 3.808 -7.189 1.00 92.88 109 LEU A CA 1
ATOM 832 C C . LEU A 1 109 ? -8.679 5.116 -6.435 1.00 92.88 109 LEU A C 1
ATOM 834 O O . LEU A 1 109 ? -7.827 6.002 -6.374 1.00 92.88 109 LEU A O 1
ATOM 838 N N . ARG A 1 110 ? -9.855 5.216 -5.813 1.00 94.44 110 ARG A N 1
ATOM 839 C CA . ARG A 1 110 ? -10.207 6.356 -4.964 1.00 94.44 110 ARG A CA 1
ATOM 840 C C . ARG A 1 110 ? -10.007 5.971 -3.515 1.00 94.44 110 ARG A C 1
ATOM 842 O O . ARG A 1 110 ? -10.581 4.985 -3.053 1.00 94.44 110 ARG A O 1
ATOM 849 N N . LEU A 1 111 ? -9.211 6.771 -2.820 1.00 95.06 111 LEU A N 1
ATOM 850 C CA . LEU A 1 111 ?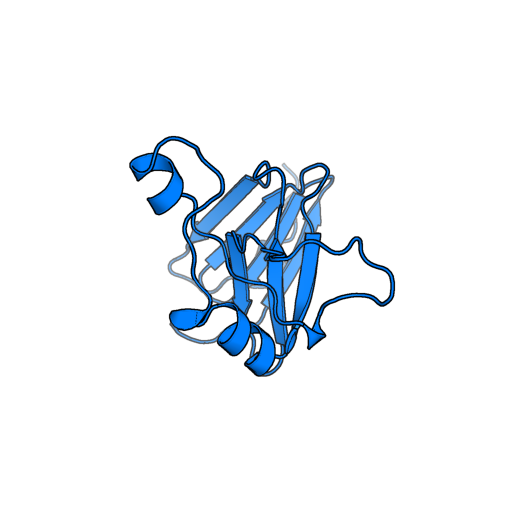 -8.903 6.609 -1.408 1.00 95.06 111 LEU A CA 1
ATOM 851 C C . LEU A 1 111 ? -9.396 7.830 -0.639 1.00 95.06 111 LEU A C 1
ATOM 853 O O . LEU A 1 111 ? -9.143 8.966 -1.035 1.00 95.06 111 LEU A O 1
ATOM 857 N N . HIS A 1 112 ? -10.066 7.588 0.477 1.00 95.75 112 HIS A N 1
ATOM 858 C CA . HIS A 1 112 ? -10.437 8.606 1.444 1.00 95.75 112 HIS A CA 1
ATOM 859 C C . HIS A 1 112 ? -9.890 8.203 2.811 1.00 95.75 112 HIS A C 1
ATOM 861 O O . HIS A 1 112 ? -10.188 7.118 3.307 1.00 95.75 112 HIS A O 1
ATOM 867 N N . VAL A 1 113 ? -9.058 9.062 3.396 1.00 95.12 113 VAL A N 1
ATOM 868 C CA . VAL A 1 113 ? -8.440 8.823 4.703 1.00 95.12 113 VAL A CA 1
ATOM 869 C C . VAL A 1 113 ? -9.143 9.686 5.737 1.00 95.12 113 VAL A C 1
ATOM 871 O O . VAL A 1 113 ? -9.164 10.909 5.621 1.00 95.12 113 VAL A O 1
ATOM 874 N N . ILE A 1 114 ? -9.686 9.038 6.760 1.00 95.12 114 ILE A N 1
ATOM 875 C CA . ILE A 1 114 ? -10.312 9.672 7.916 1.00 95.12 114 ILE A CA 1
ATOM 876 C C . ILE A 1 114 ? -9.379 9.469 9.104 1.00 95.12 114 ILE A C 1
ATOM 878 O O . ILE A 1 114 ? -8.955 8.346 9.374 1.00 95.12 114 ILE A O 1
ATOM 882 N N . SER A 1 115 ? -9.071 10.546 9.817 1.00 94.31 115 SER A N 1
ATOM 883 C CA . SER A 1 115 ? -8.259 10.504 11.034 1.00 94.31 115 SER A CA 1
ATOM 884 C C . SER A 1 115 ? -9.091 10.947 12.227 1.00 94.31 115 SER A C 1
ATOM 886 O O . SER A 1 115 ? -9.902 11.862 12.103 1.00 94.31 115 SER A O 1
ATOM 888 N N . SER A 1 116 ? -8.865 10.321 13.376 1.00 92.69 116 SER A N 1
ATOM 889 C CA . SER A 1 116 ? -9.511 10.669 14.641 1.00 92.69 116 SER A CA 1
ATOM 890 C C . SER A 1 116 ? -8.470 10.888 15.740 1.00 92.69 116 SER A C 1
ATOM 892 O O . SER A 1 116 ? -7.357 10.366 15.674 1.00 92.69 116 SER A O 1
ATOM 894 N N . SER A 1 117 ? -8.834 11.664 16.764 1.00 93.12 117 SER A N 1
ATOM 895 C CA . SER A 1 117 ? -8.065 11.777 18.010 1.00 93.12 117 SER A CA 1
ATOM 896 C C . SER A 1 117 ? -8.205 10.534 18.896 1.00 93.12 117 SER A C 1
ATOM 898 O O . SER A 1 117 ? -7.390 10.323 19.792 1.00 93.12 117 SER A O 1
ATOM 900 N N . THR A 1 118 ? -9.211 9.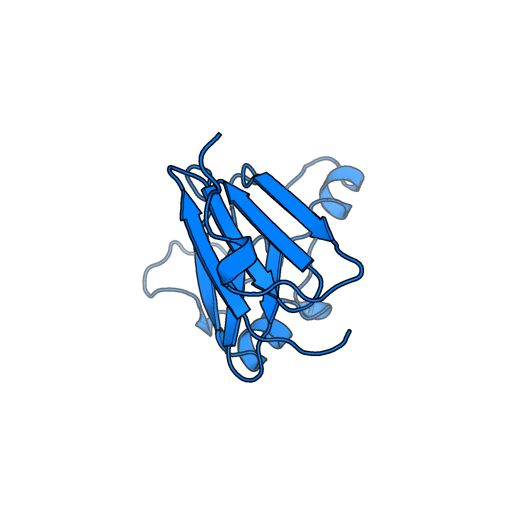696 18.638 1.00 91.56 118 THR A N 1
ATOM 901 C CA . THR A 1 118 ? -9.439 8.411 19.305 1.00 91.56 118 THR A CA 1
ATOM 902 C C . THR A 1 118 ? -9.154 7.252 18.357 1.00 91.56 118 THR A C 1
ATOM 904 O O . THR A 1 118 ? -9.294 7.373 17.139 1.00 91.56 118 THR A O 1
ATOM 907 N N . LYS A 1 119 ? -8.740 6.107 18.911 1.00 92.19 119 LYS A N 1
ATOM 908 C CA . LYS A 1 119 ? -8.612 4.882 18.119 1.00 92.19 119 LYS A CA 1
ATOM 909 C C . LYS A 1 119 ? -10.004 4.419 17.723 1.00 92.19 119 LYS A C 1
ATOM 911 O O . LYS A 1 119 ? -10.886 4.337 18.573 1.00 92.19 119 LYS A O 1
ATOM 916 N N . PHE A 1 120 ? -10.158 4.115 16.449 1.00 91.94 120 PHE A N 1
ATOM 917 C CA . PHE A 1 120 ? -11.375 3.524 15.933 1.00 91.94 120 PHE A CA 1
ATOM 918 C C . PHE A 1 120 ? -11.483 2.065 16.386 1.00 91.94 120 PHE A C 1
ATOM 920 O O . PHE A 1 120 ? -10.476 1.350 16.471 1.00 91.94 120 PHE A O 1
ATOM 927 N N . SER A 1 121 ? -12.708 1.620 16.625 1.00 92.31 121 SER A N 1
ATOM 928 C CA . SER A 1 121 ? -13.044 0.236 16.942 1.00 92.31 121 SER A CA 1
ATOM 929 C C . SER A 1 121 ? -13.897 -0.400 15.839 1.00 92.31 121 SER A C 1
ATOM 931 O O . SER A 1 121 ? -14.215 0.224 14.825 1.00 92.31 121 SER A O 1
ATOM 933 N N . ALA A 1 122 ? -14.260 -1.675 16.006 1.00 91.44 122 ALA A N 1
ATOM 934 C CA . ALA A 1 122 ? -15.121 -2.364 15.046 1.00 91.44 122 ALA A CA 1
ATOM 935 C C . ALA A 1 122 ? -16.523 -1.731 14.970 1.00 91.44 122 ALA A C 1
ATOM 937 O O . ALA A 1 122 ? -17.137 -1.713 13.904 1.00 91.44 122 ALA A O 1
ATOM 938 N N . GLU A 1 123 ? -17.017 -1.191 16.086 1.00 91.44 123 GLU A N 1
ATOM 939 C CA . GLU A 1 123 ? -18.331 -0.555 16.184 1.00 91.44 123 GLU A CA 1
ATOM 940 C C . GLU A 1 123 ? -18.427 0.729 15.348 1.00 91.44 123 GLU A C 1
ATOM 942 O O . GLU A 1 123 ? -19.502 1.046 14.839 1.00 91.44 123 GLU A O 1
ATOM 947 N N . ASP A 1 124 ? -17.313 1.438 15.147 1.00 90.06 124 ASP A N 1
ATOM 948 C CA . ASP A 1 124 ? -17.266 2.656 14.326 1.00 90.06 124 ASP A CA 1
ATOM 949 C C . ASP A 1 124 ? -17.466 2.378 12.829 1.00 90.06 124 ASP A C 1
ATOM 951 O O . ASP A 1 124 ? -17.804 3.280 12.061 1.00 90.06 124 ASP A O 1
ATOM 955 N N . LEU A 1 125 ? -17.275 1.126 12.402 1.00 89.44 125 LEU A N 1
ATOM 956 C CA . LEU A 1 125 ? -17.493 0.693 11.023 1.00 89.44 125 LEU A CA 1
ATOM 957 C C . LEU A 1 125 ? -18.927 0.218 10.757 1.00 89.44 125 LEU A C 1
ATOM 959 O O . LEU A 1 125 ? -19.284 -0.034 9.602 1.00 89.44 125 LEU A O 1
ATOM 963 N N . VAL A 1 126 ? -19.759 0.094 11.794 1.00 86.31 126 VAL A N 1
ATOM 964 C CA . VAL A 1 126 ? -21.160 -0.303 11.646 1.00 86.31 126 VAL A CA 1
ATOM 965 C C . VAL A 1 126 ? -21.974 0.911 11.190 1.00 86.31 126 VAL A C 1
ATOM 967 O O . VAL A 1 126 ? -21.995 1.932 11.883 1.00 86.31 126 VAL A O 1
ATOM 970 N N . PRO A 1 127 ? -22.682 0.836 10.046 1.00 76.44 127 PRO A N 1
ATOM 971 C CA . PRO A 1 127 ? -23.566 1.911 9.624 1.00 76.44 127 PRO A CA 1
ATOM 972 C C . PRO A 1 127 ? -24.630 2.139 10.696 1.00 76.44 127 PRO A C 1
ATOM 974 O O . PRO A 1 127 ? -25.428 1.248 10.984 1.00 76.44 127 PRO A O 1
ATOM 977 N N . ARG A 1 128 ? -24.664 3.336 11.281 1.00 72.94 128 ARG A N 1
ATOM 978 C CA . ARG A 1 128 ? -25.809 3.742 12.095 1.00 72.94 128 ARG A CA 1
ATOM 979 C C . ARG A 1 128 ? -26.943 4.082 11.136 1.00 72.94 128 ARG A C 1
ATOM 981 O O . ARG A 1 128 ? -26.731 4.844 10.192 1.00 72.94 128 ARG A O 1
ATOM 988 N N . SER A 1 129 ? -28.107 3.475 11.342 1.00 61.06 129 SER A N 1
ATOM 989 C CA . SER A 1 129 ? -29.332 3.836 10.631 1.00 61.06 129 SER A CA 1
ATOM 990 C C . SER A 1 129 ? -29.541 5.349 10.758 1.00 61.06 129 SER A C 1
ATOM 992 O O . SER A 1 129 ? -29.517 5.867 11.875 1.00 61.06 129 SER A O 1
ATOM 994 N N . GLN A 1 130 ? -29.692 6.040 9.629 1.00 45.69 130 GLN A N 1
ATOM 995 C CA . GLN A 1 130 ? -30.295 7.371 9.571 1.00 45.69 130 GLN A CA 1
ATOM 996 C C . GLN A 1 130 ? -31.691 7.225 8.989 1.00 45.69 130 GLN A C 1
ATOM 998 O O . GLN A 1 130 ? -31.818 6.441 8.018 1.00 45.69 130 GLN A O 1
#